Protein AF-A0A920EP27-F1 (afdb_monomer_lite)

Sequence (115 aa):
MRVLLQRVSSAKVYVDGKLKGSCAKGLLIFVCAMKGDDENVVNALTQKISKLRIFESSEGKMDLTLHDIGGEALVISQFTLAADIKKETDLVFQVLQTHKTQTTSMNFSLRTSNE

pLDDT: mean 75.7, std 25.62, range [22.98, 95.88]

Radius of gyration: 16.36 Å; chains: 1; bounding box: 41×39×41 Å

Structure (mmCIF, N/CA/C/O backbone):
data_AF-A0A920EP27-F1
#
_entry.id   AF-A0A920EP27-F1
#
loop_
_atom_site.group_PDB
_atom_site.id
_atom_site.type_symbol
_atom_site.label_atom_id
_atom_site.label_alt_id
_atom_site.label_comp_id
_atom_site.label_asym_id
_atom_site.label_entity_id
_atom_site.label_seq_id
_atom_site.pdbx_PDB_ins_code
_atom_site.Cartn_x
_atom_site.Cartn_y
_atom_site.Cartn_z
_atom_site.occupancy
_atom_site.B_iso_or_equiv
_atom_site.auth_seq_id
_atom_site.auth_comp_id
_atom_site.auth_asym_id
_atom_site.auth_atom_id
_atom_site.pdbx_PDB_model_num
ATOM 1 N N . MET A 1 1 ? -0.574 6.528 13.098 1.00 86.44 1 MET A N 1
ATOM 2 C CA . MET A 1 1 ? -0.975 5.758 11.910 1.00 86.44 1 MET A CA 1
ATOM 3 C C . MET A 1 1 ? -0.027 4.599 11.780 1.00 86.44 1 MET A C 1
ATOM 5 O O . MET A 1 1 ? 1.171 4.780 11.980 1.00 86.44 1 MET A O 1
ATOM 9 N N . ARG A 1 2 ? -0.543 3.412 11.468 1.00 89.62 2 ARG A N 1
ATOM 10 C CA . ARG A 1 2 ? 0.278 2.240 11.148 1.00 89.62 2 ARG A CA 1
ATOM 11 C C . ARG A 1 2 ? 0.067 1.863 9.693 1.00 89.62 2 ARG A C 1
ATOM 13 O O . ARG A 1 2 ? -1.061 1.898 9.204 1.00 89.62 2 ARG A O 1
ATOM 20 N N . VAL A 1 3 ? 1.158 1.509 9.026 1.00 92.06 3 VAL A N 1
ATOM 21 C CA . VAL A 1 3 ? 1.147 1.075 7.631 1.00 92.06 3 VAL A CA 1
ATOM 22 C C . VAL A 1 3 ? 1.994 -0.183 7.506 1.00 92.06 3 VAL A C 1
ATOM 24 O O . VAL A 1 3 ? 3.113 -0.224 8.015 1.00 92.06 3 VAL A O 1
ATOM 27 N N . LEU A 1 4 ? 1.462 -1.194 6.826 1.00 93.69 4 LEU A N 1
ATOM 28 C CA . LEU A 1 4 ? 2.196 -2.381 6.403 1.00 93.69 4 LEU A CA 1
ATOM 29 C C . LEU A 1 4 ? 2.291 -2.365 4.878 1.00 93.69 4 LEU A C 1
ATOM 31 O O . LEU A 1 4 ? 1.275 -2.315 4.187 1.00 93.69 4 LEU A O 1
ATOM 35 N N . LEU A 1 5 ? 3.520 -2.400 4.373 1.00 94.62 5 LEU A N 1
ATOM 36 C CA . LEU A 1 5 ? 3.818 -2.406 2.946 1.00 94.62 5 LEU A CA 1
ATOM 37 C C . LEU A 1 5 ? 4.255 -3.803 2.530 1.00 94.62 5 LEU A C 1
ATOM 39 O O . LEU A 1 5 ? 5.134 -4.393 3.157 1.00 94.62 5 LEU A O 1
ATOM 43 N N . GLN A 1 6 ? 3.682 -4.305 1.444 1.00 95.50 6 GLN A N 1
ATOM 44 C CA . GLN A 1 6 ? 4.102 -5.550 0.821 1.00 95.50 6 GLN A CA 1
ATOM 45 C C . GLN A 1 6 ? 4.404 -5.300 -0.649 1.00 95.50 6 GLN A C 1
ATOM 47 O O . GLN A 1 6 ? 3.559 -4.807 -1.395 1.00 95.50 6 GLN A O 1
ATOM 52 N N . ARG A 1 7 ? 5.615 -5.668 -1.072 1.00 95.50 7 ARG A N 1
ATOM 53 C CA . ARG A 1 7 ? 5.960 -5.737 -2.489 1.00 95.50 7 ARG A CA 1
ATOM 54 C C . ARG A 1 7 ? 5.252 -6.936 -3.100 1.00 95.50 7 ARG A C 1
ATOM 56 O O . ARG A 1 7 ? 5.445 -8.057 -2.636 1.00 95.50 7 ARG A O 1
ATOM 63 N N . VAL A 1 8 ? 4.459 -6.700 -4.136 1.00 95.62 8 VAL A N 1
ATOM 64 C CA . VAL A 1 8 ? 3.644 -7.733 -4.778 1.00 95.62 8 VAL A CA 1
ATOM 65 C C . VAL A 1 8 ? 3.891 -7.762 -6.282 1.00 95.62 8 VAL A C 1
ATOM 67 O O . VAL A 1 8 ? 4.142 -6.734 -6.912 1.00 95.62 8 VAL A O 1
ATOM 70 N N . SER A 1 9 ? 3.820 -8.957 -6.868 1.00 95.31 9 SER A N 1
ATOM 71 C CA . SER A 1 9 ? 3.743 -9.125 -8.324 1.00 95.31 9 SER A CA 1
ATOM 72 C C . SER A 1 9 ? 2.343 -8.803 -8.852 1.00 95.31 9 SER A C 1
ATOM 74 O O . SER A 1 9 ? 2.203 -8.343 -9.980 1.00 95.31 9 SER A O 1
ATOM 76 N N . SER A 1 10 ? 1.319 -9.040 -8.031 1.00 95.88 10 SER A N 1
ATOM 77 C CA . SER A 1 10 ? -0.056 -8.581 -8.218 1.00 95.88 10 SER A CA 1
ATOM 78 C C . SER A 1 10 ? -0.839 -8.723 -6.911 1.00 95.88 10 SER A C 1
ATOM 80 O O . SER A 1 10 ? -0.487 -9.548 -6.064 1.00 95.88 10 SER A O 1
ATOM 82 N N . ALA A 1 11 ? -1.918 -7.960 -6.754 1.00 94.12 11 ALA A N 1
ATOM 83 C CA . ALA A 1 11 ? -2.901 -8.159 -5.693 1.00 94.12 11 ALA A CA 1
ATOM 84 C C . ALA A 1 11 ? -4.315 -7.851 -6.194 1.00 94.12 11 ALA A C 1
ATOM 86 O O . ALA A 1 11 ? -4.511 -7.051 -7.108 1.00 94.12 11 ALA A O 1
ATOM 87 N N . LYS A 1 12 ? -5.322 -8.493 -5.596 1.00 94.56 12 LYS A N 1
ATOM 88 C CA . LYS A 1 12 ? -6.742 -8.272 -5.902 1.00 94.56 12 LYS A CA 1
ATOM 89 C C . LYS A 1 12 ? -7.556 -8.335 -4.621 1.00 94.56 12 LYS A C 1
ATOM 91 O O . LYS A 1 12 ? -7.290 -9.174 -3.766 1.00 94.56 12 LYS A O 1
ATOM 96 N N . VAL A 1 13 ? -8.573 -7.488 -4.520 1.00 93.12 13 VAL A N 1
ATOM 97 C CA . VAL A 1 13 ? -9.556 -7.526 -3.439 1.00 93.12 13 VAL A CA 1
ATOM 98 C C . VAL A 1 13 ? -10.941 -7.791 -4.012 1.00 93.12 13 VAL A C 1
ATOM 100 O O . VAL A 1 13 ? -11.395 -7.119 -4.943 1.00 93.12 13 VAL A O 1
ATOM 103 N N . TYR A 1 14 ? -11.613 -8.780 -3.434 1.00 93.19 14 TYR A N 1
ATOM 104 C CA . TYR A 1 14 ? -12.981 -9.144 -3.769 1.00 93.19 14 TYR A CA 1
ATOM 105 C C . TYR A 1 14 ? -13.873 -8.914 -2.553 1.00 93.19 14 TYR A C 1
ATOM 107 O O . TYR A 1 14 ? -13.482 -9.218 -1.429 1.00 93.19 14 TYR A O 1
ATOM 115 N N . VAL A 1 15 ? -15.075 -8.398 -2.789 1.00 90.50 15 VAL A N 1
ATOM 116 C CA . VAL A 1 15 ? -16.138 -8.287 -1.782 1.00 90.50 15 VAL A CA 1
ATOM 117 C C . VAL A 1 15 ? -17.373 -8.943 -2.375 1.00 90.50 15 VAL A C 1
ATOM 119 O O . VAL A 1 15 ? -17.774 -8.588 -3.485 1.00 90.50 15 VAL A O 1
ATOM 122 N N . ASP A 1 16 ? -17.922 -9.935 -1.676 1.00 93.81 16 ASP A N 1
ATOM 123 C CA . ASP A 1 16 ? -19.051 -10.753 -2.141 1.00 93.81 16 ASP A CA 1
ATOM 124 C C . ASP A 1 16 ? -18.822 -11.332 -3.549 1.00 93.81 16 ASP A C 1
ATOM 126 O O . ASP A 1 16 ? -19.670 -11.254 -4.437 1.00 93.81 16 ASP A O 1
ATOM 130 N N . GLY A 1 17 ? -17.604 -11.834 -3.791 1.00 92.19 17 GLY A N 1
ATOM 131 C CA . GLY A 1 17 ? -17.186 -12.397 -5.080 1.00 92.19 17 GLY A CA 1
ATOM 132 C C . GLY A 1 17 ? -16.953 -11.373 -6.200 1.00 92.19 17 GLY A C 1
ATOM 133 O O . GLY A 1 17 ? -16.539 -11.754 -7.292 1.00 92.19 17 GLY A O 1
ATOM 134 N N . LYS A 1 18 ? -17.165 -10.073 -5.961 1.00 91.88 18 LYS A N 1
ATOM 135 C CA . LYS A 1 18 ? -16.969 -9.010 -6.960 1.00 91.88 18 LYS A CA 1
ATOM 136 C C . LYS A 1 18 ? -15.632 -8.314 -6.765 1.00 91.88 18 LYS A C 1
ATOM 138 O O . LYS A 1 18 ? -15.315 -7.886 -5.656 1.00 91.88 18 LYS A O 1
ATOM 143 N N . LEU A 1 19 ? -14.875 -8.147 -7.849 1.00 90.94 19 LEU A N 1
ATOM 144 C CA . LEU A 1 19 ? -13.619 -7.398 -7.829 1.00 90.94 19 LEU A CA 1
ATOM 145 C C . LEU A 1 19 ? -13.896 -5.936 -7.452 1.00 90.94 19 LEU A C 1
ATOM 147 O O . LEU A 1 19 ? -14.692 -5.262 -8.105 1.00 90.94 19 LEU A O 1
ATOM 151 N N . LYS A 1 20 ? -13.248 -5.455 -6.390 1.00 93.62 20 LYS A N 1
ATOM 152 C CA . LYS A 1 20 ? -13.329 -4.054 -5.942 1.00 93.62 20 LYS A CA 1
ATOM 153 C C . LYS A 1 20 ? -12.084 -3.252 -6.284 1.00 93.62 20 LYS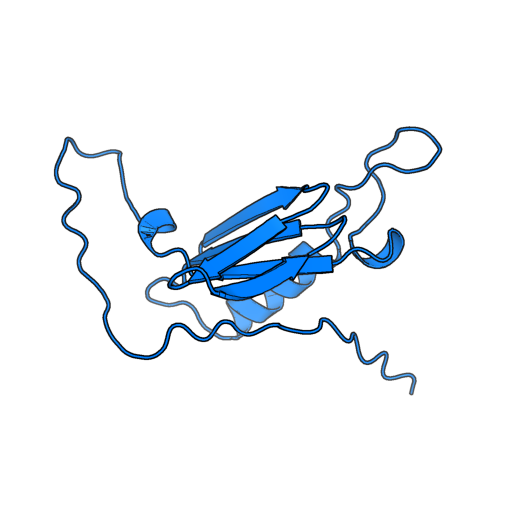 A C 1
ATOM 155 O O . LYS A 1 20 ? -12.175 -2.043 -6.453 1.00 93.62 20 LYS A O 1
ATOM 160 N N . GLY A 1 21 ? -10.946 -3.923 -6.404 1.00 88.44 21 GLY A N 1
ATOM 161 C CA . GLY A 1 21 ? -9.682 -3.298 -6.750 1.00 88.44 21 GLY A CA 1
ATOM 162 C C . GLY A 1 21 ? -8.616 -4.343 -7.027 1.00 88.44 21 GLY A C 1
ATOM 163 O O . GLY A 1 21 ? -8.692 -5.482 -6.559 1.00 88.44 21 GLY A O 1
ATOM 164 N N . SER A 1 22 ? -7.620 -3.946 -7.798 1.00 90.94 22 SER A N 1
ATOM 165 C CA . SER A 1 22 ? -6.455 -4.759 -8.106 1.00 90.94 22 SER A CA 1
ATOM 166 C C . SER A 1 22 ? -5.256 -3.863 -8.338 1.00 90.94 22 SER A C 1
ATOM 168 O O . SER A 1 22 ? -5.431 -2.725 -8.762 1.00 90.94 22 SER A O 1
ATOM 170 N N . CYS A 1 23 ? -4.066 -4.399 -8.105 1.00 90.50 23 CYS A N 1
ATOM 171 C CA . CYS A 1 23 ? -2.835 -3.835 -8.628 1.00 90.50 23 CYS A CA 1
ATOM 172 C C . CYS A 1 23 ? -2.036 -4.916 -9.358 1.00 90.50 23 CYS A C 1
ATOM 174 O O . CYS A 1 23 ? -2.052 -6.095 -8.978 1.00 90.50 23 CYS A O 1
ATOM 176 N N . ALA A 1 24 ? -1.355 -4.509 -10.422 1.00 93.69 24 ALA A N 1
ATOM 177 C CA . ALA A 1 24 ? -0.296 -5.284 -11.051 1.00 93.69 24 ALA A CA 1
ATOM 178 C C . ALA A 1 24 ? 0.982 -5.244 -10.181 1.00 93.69 24 ALA A C 1
ATOM 180 O O . ALA A 1 24 ? 0.914 -5.182 -8.950 1.00 93.69 24 ALA A O 1
ATOM 181 N N . LYS A 1 25 ? 2.167 -5.309 -10.796 1.00 94.38 25 LYS A N 1
ATOM 182 C CA . LYS A 1 25 ? 3.439 -5.218 -10.069 1.00 94.38 25 LYS A CA 1
ATOM 183 C C . LYS A 1 25 ? 3.501 -3.898 -9.295 1.00 94.38 25 LYS A C 1
ATOM 185 O O . LYS A 1 25 ? 3.336 -2.829 -9.878 1.00 94.38 25 LYS A O 1
ATOM 190 N N . GLY A 1 26 ? 3.775 -3.970 -7.997 1.00 94.88 26 GLY A N 1
ATOM 191 C CA . GLY A 1 26 ? 3.858 -2.778 -7.160 1.00 94.88 26 GLY A CA 1
ATOM 192 C C . GLY A 1 26 ? 3.672 -3.074 -5.677 1.00 94.88 26 GLY A C 1
ATOM 193 O O . GLY A 1 26 ? 4.382 -3.923 -5.129 1.00 94.88 26 GLY A O 1
ATOM 194 N N . LEU A 1 27 ? 2.767 -2.348 -5.015 1.00 94.81 27 LEU A N 1
ATOM 195 C CA . LEU A 1 27 ? 2.550 -2.426 -3.568 1.00 94.81 27 LEU A CA 1
ATOM 196 C C . LEU A 1 27 ? 1.120 -2.816 -3.198 1.00 94.81 27 LEU A C 1
ATOM 198 O O . LEU A 1 27 ? 0.148 -2.281 -3.724 1.00 94.81 27 LEU A O 1
ATOM 202 N N . LEU A 1 28 ? 1.009 -3.690 -2.202 1.00 94.81 28 LEU A N 1
ATOM 203 C CA . LEU A 1 28 ? -0.181 -3.829 -1.373 1.00 94.81 28 LEU A CA 1
ATOM 204 C C . LEU A 1 28 ? 0.087 -3.108 -0.049 1.00 94.81 28 LEU A C 1
ATOM 206 O O . LEU A 1 28 ? 1.080 -3.378 0.628 1.00 94.81 28 LEU A O 1
ATOM 210 N N . ILE A 1 29 ? -0.780 -2.162 0.292 1.00 94.00 29 ILE A N 1
ATOM 211 C CA . ILE A 1 29 ? -0.610 -1.257 1.425 1.00 94.00 29 ILE A CA 1
ATOM 212 C C . ILE A 1 29 ? -1.792 -1.442 2.367 1.00 94.00 29 ILE A C 1
ATOM 214 O O . ILE A 1 29 ? -2.920 -1.090 2.029 1.00 94.00 29 ILE A O 1
ATOM 218 N N . PHE A 1 30 ? -1.530 -1.946 3.568 1.00 93.88 30 PHE A N 1
ATOM 219 C CA . PHE A 1 30 ? -2.519 -1.977 4.639 1.00 93.88 30 PHE A CA 1
ATOM 220 C C . PHE A 1 30 ? -2.347 -0.759 5.539 1.00 93.88 30 PHE A C 1
ATOM 222 O O . PHE A 1 30 ? -1.252 -0.526 6.051 1.00 93.88 30 PHE A O 1
ATOM 229 N N . VAL A 1 31 ? -3.417 0.007 5.747 1.00 90.06 31 VAL A N 1
ATOM 230 C CA . VAL A 1 31 ? -3.386 1.251 6.531 1.00 90.06 31 VAL A CA 1
ATOM 231 C C . VAL A 1 31 ? -4.349 1.168 7.703 1.00 90.06 31 VAL A C 1
ATOM 233 O O . VAL A 1 31 ? -5.494 0.750 7.553 1.00 90.06 31 VAL A O 1
ATOM 236 N N . CYS A 1 32 ? -3.899 1.625 8.867 1.00 90.69 32 CYS A N 1
ATOM 237 C CA . CYS A 1 32 ? -4.737 1.823 10.038 1.00 90.69 32 CYS A CA 1
ATOM 238 C C . CYS A 1 32 ? -4.528 3.222 10.607 1.00 90.69 32 CYS A C 1
ATOM 240 O O . CYS A 1 32 ? -3.442 3.549 11.105 1.00 90.69 32 CYS A O 1
ATOM 242 N N . ALA A 1 33 ? -5.588 4.025 10.568 1.00 86.31 33 ALA A N 1
ATOM 243 C CA . ALA A 1 33 ? -5.662 5.254 11.341 1.00 86.31 33 ALA A CA 1
ATOM 244 C C . ALA A 1 33 ? -5.787 4.918 12.836 1.00 86.31 33 ALA A C 1
ATOM 246 O O . ALA A 1 33 ? -6.412 3.929 13.222 1.00 86.31 33 ALA A O 1
ATOM 247 N N . MET A 1 34 ? -5.158 5.726 13.674 1.00 84.75 34 MET A N 1
ATOM 248 C CA . MET A 1 34 ? -5.140 5.625 15.127 1.00 84.75 34 MET A CA 1
ATOM 249 C C . MET A 1 34 ? -5.600 6.950 15.736 1.00 84.75 34 MET A C 1
ATOM 251 O O . MET A 1 34 ? -5.613 7.992 15.080 1.00 84.75 34 MET A O 1
ATOM 255 N N . LYS A 1 35 ? -5.972 6.921 17.020 1.00 82.81 35 LYS A N 1
ATOM 256 C CA . LYS A 1 35 ? -6.351 8.134 17.750 1.00 82.81 35 LYS A CA 1
ATOM 257 C C . LYS A 1 35 ? -5.196 9.143 17.727 1.00 82.81 35 LYS A C 1
ATOM 259 O O . LYS A 1 35 ? -4.095 8.812 18.156 1.00 82.81 35 LYS A O 1
ATOM 264 N N . GLY A 1 36 ? -5.482 10.361 17.270 1.00 83.00 36 GLY A N 1
ATOM 265 C CA . GLY A 1 36 ? -4.503 11.446 17.169 1.00 83.00 36 GLY A CA 1
ATOM 266 C C . GLY A 1 36 ? -3.796 11.552 15.816 1.00 83.00 36 GLY A C 1
ATOM 267 O O . GLY A 1 36 ? -2.948 12.424 15.670 1.00 83.00 36 GLY A O 1
ATOM 268 N N . ASP A 1 37 ? -4.136 10.709 14.837 1.00 83.94 37 ASP A N 1
ATOM 269 C CA . ASP A 1 37 ? -3.662 10.900 13.466 1.00 83.94 37 ASP A CA 1
ATOM 270 C C . ASP A 1 37 ? -4.375 12.067 12.787 1.00 83.94 37 ASP A C 1
ATOM 272 O O . ASP A 1 37 ? -5.599 12.184 12.857 1.00 83.94 37 ASP A O 1
ATOM 276 N N . ASP A 1 38 ? -3.596 12.891 12.095 1.00 88.00 38 ASP A N 1
ATOM 277 C CA . ASP A 1 38 ? -4.057 14.032 11.316 1.00 88.00 38 ASP A CA 1
ATOM 278 C C . ASP A 1 38 ? -3.584 13.938 9.853 1.00 88.00 38 ASP A C 1
ATOM 280 O O . ASP A 1 38 ? -2.887 13.003 9.438 1.00 88.00 38 ASP A O 1
ATOM 284 N N . GLU A 1 39 ? -3.964 14.928 9.047 1.00 87.06 39 GLU A N 1
ATOM 285 C CA . GLU A 1 39 ? -3.561 15.007 7.641 1.00 87.06 39 GLU A CA 1
ATOM 286 C C . GLU A 1 39 ? -2.041 15.156 7.467 1.00 87.06 39 GLU A C 1
ATOM 288 O O . GLU A 1 39 ? -1.480 14.666 6.485 1.00 87.06 39 GLU A O 1
ATOM 293 N N . ASN A 1 40 ? -1.340 15.762 8.432 1.00 90.06 40 ASN A N 1
ATOM 294 C CA . ASN A 1 40 ? 0.115 15.905 8.377 1.00 90.06 40 ASN A CA 1
ATOM 295 C C . ASN A 1 40 ? 0.807 14.541 8.440 1.00 90.06 40 ASN A C 1
ATOM 297 O O . ASN A 1 40 ? 1.737 14.280 7.671 1.00 90.06 40 ASN A O 1
ATOM 301 N N . VAL A 1 41 ? 0.329 13.643 9.308 1.00 87.81 41 VAL A N 1
ATOM 302 C CA . VAL A 1 41 ? 0.822 12.261 9.400 1.00 87.81 41 VAL A CA 1
ATOM 303 C C . VAL A 1 41 ? 0.595 11.514 8.083 1.00 87.81 41 VAL A C 1
ATOM 305 O O . VAL A 1 41 ? 1.508 10.837 7.601 1.00 87.81 41 VAL A O 1
ATOM 308 N N . VAL A 1 42 ? -0.583 11.668 7.468 1.00 86.81 42 VAL A N 1
ATOM 309 C CA . VAL A 1 42 ? -0.909 11.059 6.164 1.00 86.81 42 VAL A CA 1
ATOM 310 C C . VAL A 1 42 ? 0.035 11.562 5.072 1.00 86.81 42 VAL A C 1
ATOM 312 O O . VAL A 1 42 ? 0.617 10.758 4.339 1.00 86.81 42 VAL A O 1
ATOM 315 N N . ASN A 1 43 ? 0.231 12.877 4.985 1.00 86.56 43 ASN A N 1
ATOM 316 C CA . ASN A 1 43 ? 1.088 13.504 3.982 1.00 86.56 43 ASN A CA 1
ATOM 317 C C . ASN A 1 43 ? 2.547 13.063 4.138 1.00 86.56 43 ASN A C 1
ATOM 319 O O . ASN A 1 43 ? 3.184 12.651 3.165 1.00 86.56 43 ASN A O 1
ATOM 323 N N . ALA A 1 44 ? 3.063 13.061 5.369 1.00 89.31 44 ALA A N 1
ATOM 324 C CA . ALA A 1 44 ? 4.422 12.622 5.658 1.00 89.31 44 ALA A CA 1
ATOM 325 C C . ALA A 1 44 ? 4.641 11.140 5.307 1.00 89.31 44 ALA A C 1
ATOM 327 O O . ALA A 1 44 ? 5.671 10.785 4.732 1.00 89.31 44 ALA A O 1
ATOM 328 N N . LEU A 1 45 ? 3.682 10.263 5.623 1.00 89.94 45 LEU A N 1
ATOM 329 C CA . LEU A 1 45 ? 3.763 8.841 5.275 1.00 89.94 45 LEU A CA 1
ATOM 330 C C . LEU A 1 45 ? 3.674 8.618 3.768 1.00 89.94 45 LEU A C 1
ATOM 332 O O . LEU A 1 45 ? 4.470 7.858 3.223 1.00 89.94 45 LEU A O 1
ATOM 336 N N . THR A 1 46 ? 2.774 9.321 3.085 1.00 87.50 46 THR A N 1
ATOM 337 C CA . THR A 1 46 ? 2.629 9.231 1.627 1.00 87.50 46 THR A CA 1
ATOM 338 C C . THR A 1 46 ? 3.920 9.649 0.921 1.00 87.50 46 THR A C 1
ATOM 340 O O . THR A 1 46 ? 4.392 8.938 0.036 1.00 87.50 46 THR A O 1
ATOM 343 N N . GLN A 1 47 ? 4.558 10.737 1.367 1.00 90.38 47 GLN A N 1
ATOM 344 C CA . GLN A 1 47 ? 5.860 11.166 0.843 1.00 90.38 47 GLN A CA 1
ATOM 345 C C . GLN A 1 47 ? 6.990 10.169 1.131 1.00 90.38 47 GLN A C 1
ATOM 347 O O . GLN A 1 47 ? 7.893 10.008 0.312 1.00 90.38 47 GLN A O 1
ATOM 352 N N . LYS A 1 48 ? 6.972 9.504 2.293 1.00 92.25 48 LYS A N 1
ATOM 353 C CA . LYS A 1 48 ? 7.953 8.457 2.615 1.00 92.25 48 LYS A CA 1
ATOM 354 C C . LYS A 1 48 ? 7.772 7.231 1.725 1.00 92.25 48 LYS A C 1
ATOM 356 O O . LYS A 1 48 ? 8.758 6.712 1.216 1.00 92.25 48 LYS A O 1
ATOM 361 N N . ILE A 1 49 ? 6.530 6.791 1.520 1.00 91.44 49 ILE A N 1
ATOM 362 C CA . ILE A 1 49 ? 6.203 5.617 0.700 1.00 91.44 49 ILE A CA 1
ATOM 363 C C . ILE A 1 49 ? 6.547 5.872 -0.770 1.00 91.44 49 ILE A C 1
ATOM 365 O O . ILE A 1 49 ? 7.148 5.009 -1.404 1.00 91.44 49 ILE A O 1
ATOM 369 N N . SER A 1 50 ? 6.237 7.058 -1.305 1.00 89.31 50 SER A N 1
ATOM 370 C CA . SER A 1 50 ? 6.527 7.382 -2.709 1.00 89.31 50 SER A CA 1
ATOM 371 C C . SER A 1 50 ? 8.024 7.410 -3.029 1.00 89.31 50 SER A C 1
ATOM 373 O O . SER A 1 50 ? 8.418 7.099 -4.149 1.00 89.31 50 SER A O 1
ATOM 375 N N . LYS A 1 51 ? 8.866 7.730 -2.039 1.00 92.38 51 LYS A N 1
ATOM 376 C CA . LYS A 1 51 ? 10.332 7.769 -2.161 1.00 92.38 51 LYS A CA 1
ATOM 377 C C . LYS A 1 51 ? 11.016 6.459 -1.758 1.00 92.38 51 LYS A C 1
ATOM 379 O O . LYS A 1 51 ? 12.245 6.383 -1.781 1.00 92.38 51 LYS A O 1
ATOM 384 N N . LEU A 1 52 ? 10.255 5.444 -1.350 1.00 94.00 52 LEU A N 1
ATOM 385 C CA . LEU A 1 52 ? 10.807 4.207 -0.816 1.00 94.00 52 LEU A CA 1
ATOM 386 C C . LEU A 1 52 ? 11.423 3.364 -1.941 1.00 94.00 52 LEU A C 1
ATOM 388 O O . LEU A 1 52 ? 10.728 2.921 -2.854 1.00 94.00 52 LEU A O 1
ATOM 392 N N . ARG A 1 53 ? 12.734 3.129 -1.852 1.00 94.31 53 ARG A N 1
ATOM 393 C CA . ARG A 1 53 ? 13.511 2.351 -2.824 1.00 94.31 53 ARG A CA 1
ATOM 394 C C . ARG A 1 53 ? 13.523 0.872 -2.443 1.00 94.31 53 ARG A C 1
ATOM 396 O O . ARG A 1 53 ? 14.426 0.406 -1.762 1.00 94.31 53 ARG A O 1
ATOM 403 N N . ILE A 1 54 ? 12.456 0.163 -2.795 1.00 94.25 54 ILE A N 1
ATOM 404 C CA . ILE A 1 54 ? 12.242 -1.254 -2.438 1.00 94.25 54 ILE A CA 1
ATOM 405 C C . ILE A 1 54 ? 11.967 -2.133 -3.660 1.00 94.25 54 ILE A C 1
ATOM 407 O O . ILE A 1 54 ? 11.524 -3.275 -3.525 1.00 94.25 54 ILE A O 1
ATOM 411 N N . PHE A 1 55 ? 12.217 -1.622 -4.861 1.00 94.00 55 PHE A N 1
ATOM 412 C CA . PHE A 1 55 ? 12.146 -2.392 -6.092 1.00 94.00 55 PHE A CA 1
ATOM 413 C C . PHE A 1 55 ? 13.534 -2.627 -6.667 1.00 94.00 55 PHE A C 1
ATOM 415 O O . PHE A 1 55 ? 14.459 -1.848 -6.453 1.00 94.00 55 PHE A O 1
ATOM 422 N N . GLU A 1 56 ? 13.655 -3.748 -7.365 1.00 92.56 56 GLU A N 1
ATOM 423 C CA . GLU A 1 56 ? 14.909 -4.217 -7.932 1.00 92.56 56 GLU A CA 1
ATOM 424 C C . GLU A 1 56 ? 15.152 -3.571 -9.301 1.00 92.56 56 GLU A C 1
ATOM 426 O O . GLU A 1 56 ? 14.244 -3.564 -10.139 1.00 92.56 56 GLU A O 1
ATOM 431 N N . SER A 1 57 ? 16.351 -3.033 -9.521 1.00 90.94 57 SER A N 1
ATOM 432 C CA . SER A 1 57 ? 16.830 -2.556 -10.820 1.00 90.94 57 SER A CA 1
ATOM 433 C C . SER A 1 57 ? 17.350 -3.689 -11.700 1.00 90.94 57 SER A C 1
ATOM 435 O O . SER A 1 57 ? 17.496 -4.833 -11.274 1.00 90.94 57 SER A O 1
ATOM 437 N N . SER A 1 58 ? 17.678 -3.366 -12.952 1.00 87.88 58 SER A N 1
ATOM 438 C CA . SER A 1 58 ? 18.303 -4.297 -13.899 1.00 87.88 58 SER A CA 1
ATOM 439 C C . SER A 1 58 ? 19.648 -4.861 -13.425 1.00 87.88 58 SER A C 1
ATOM 441 O O . SER A 1 58 ? 20.085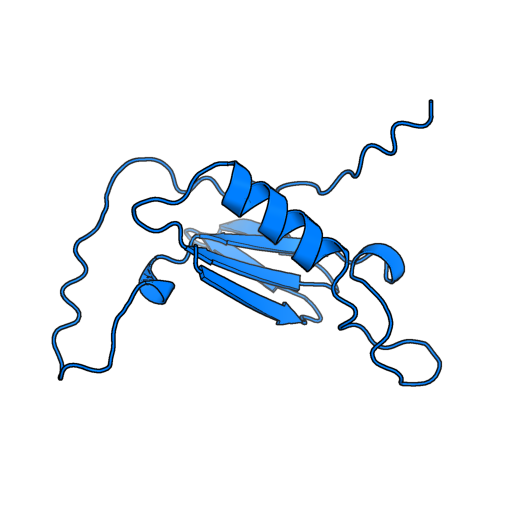 -5.885 -13.934 1.00 87.88 58 SER A O 1
ATOM 443 N N . GLU A 1 59 ? 20.300 -4.212 -12.457 1.00 89.69 59 GLU A N 1
ATOM 444 C CA . GLU A 1 59 ? 21.553 -4.672 -11.843 1.00 89.69 59 GLU A CA 1
ATOM 445 C C . GLU A 1 59 ? 21.336 -5.582 -10.618 1.00 89.69 59 GLU A C 1
ATOM 447 O O . GLU A 1 59 ? 22.302 -5.968 -9.962 1.00 89.69 59 GLU A O 1
ATOM 452 N N . GLY A 1 60 ? 20.084 -5.899 -10.266 1.00 89.31 60 GLY A N 1
ATOM 453 C CA . GLY A 1 60 ? 19.748 -6.707 -9.089 1.00 89.31 60 GLY A CA 1
ATOM 454 C C . GLY A 1 60 ? 19.809 -5.946 -7.758 1.00 89.31 60 GLY A C 1
ATOM 455 O O . GLY A 1 60 ? 19.782 -6.548 -6.683 1.00 89.31 60 GLY A O 1
ATOM 456 N N . LYS A 1 61 ? 19.917 -4.611 -7.797 1.00 91.94 61 LYS A N 1
ATOM 457 C CA . LYS A 1 61 ? 19.971 -3.761 -6.598 1.00 91.94 61 LYS A CA 1
ATOM 458 C C . LYS A 1 61 ? 18.579 -3.274 -6.220 1.00 91.94 61 LYS A C 1
ATOM 460 O O . LYS A 1 61 ? 17.768 -2.965 -7.081 1.00 91.94 61 LYS A O 1
ATOM 465 N N . MET A 1 62 ? 18.305 -3.173 -4.922 1.00 91.44 62 MET A N 1
ATOM 466 C CA . MET A 1 62 ? 17.033 -2.664 -4.394 1.00 91.44 62 MET A CA 1
ATOM 467 C C . MET A 1 62 ? 17.075 -1.140 -4.271 1.00 91.44 62 MET A C 1
ATOM 469 O O . MET A 1 62 ? 17.197 -0.597 -3.176 1.00 91.44 62 MET A O 1
ATOM 473 N N . ASP A 1 63 ? 17.044 -0.450 -5.405 1.00 94.38 63 ASP A N 1
ATOM 474 C CA . ASP A 1 63 ? 17.261 0.994 -5.495 1.00 94.38 63 ASP A CA 1
ATOM 475 C C . ASP A 1 63 ? 16.182 1.744 -6.288 1.00 94.38 63 ASP A C 1
ATOM 477 O O . ASP A 1 63 ? 16.234 2.974 -6.357 1.00 94.38 63 ASP A O 1
ATOM 481 N N . LEU A 1 64 ? 15.168 1.050 -6.809 1.00 94.31 64 LEU A N 1
ATOM 482 C CA . LEU A 1 64 ? 14.055 1.667 -7.529 1.00 94.31 64 LEU A CA 1
ATOM 483 C C . LEU A 1 64 ? 12.862 1.954 -6.615 1.00 94.31 64 LEU A C 1
ATOM 485 O O . LEU A 1 64 ? 12.520 1.172 -5.720 1.00 94.31 64 LEU A O 1
ATOM 489 N N . THR A 1 65 ? 12.206 3.084 -6.861 1.00 94.75 65 THR A N 1
ATOM 490 C CA . THR A 1 65 ? 10.933 3.449 -6.232 1.00 94.75 65 THR A CA 1
ATOM 491 C C . THR A 1 65 ? 9.743 2.820 -6.958 1.00 94.75 65 THR A C 1
ATOM 493 O O . THR A 1 65 ? 9.880 2.262 -8.047 1.00 94.75 65 THR A O 1
ATOM 496 N N . LEU A 1 66 ? 8.546 2.920 -6.365 1.00 92.25 66 LEU A N 1
ATOM 497 C CA . LEU A 1 66 ? 7.308 2.501 -7.034 1.00 92.25 66 LEU A CA 1
ATOM 498 C C . LEU A 1 66 ? 7.098 3.252 -8.358 1.00 92.25 66 LEU A C 1
ATOM 500 O O . LEU A 1 66 ? 6.645 2.660 -9.334 1.00 92.25 66 LEU A O 1
ATOM 504 N N . HIS A 1 67 ? 7.445 4.541 -8.386 1.00 91.88 67 HIS A N 1
ATOM 505 C CA . HIS A 1 67 ? 7.317 5.370 -9.579 1.00 91.88 67 HIS A CA 1
ATOM 506 C C . HIS A 1 67 ? 8.286 4.929 -10.682 1.00 91.88 67 HIS A C 1
ATOM 508 O O . HIS A 1 67 ? 7.880 4.813 -11.834 1.00 91.88 67 HIS A O 1
ATOM 514 N N . ASP A 1 68 ? 9.539 4.622 -10.332 1.00 92.88 68 ASP A N 1
ATOM 515 C CA . ASP A 1 68 ? 10.570 4.237 -11.310 1.00 92.88 68 ASP A CA 1
ATOM 516 C C . ASP A 1 68 ? 10.212 2.955 -12.070 1.00 92.88 68 ASP A C 1
ATOM 518 O O . ASP A 1 68 ? 10.546 2.812 -13.243 1.00 92.88 68 ASP A O 1
ATOM 522 N N . ILE A 1 69 ? 9.504 2.025 -11.420 1.00 92.38 69 ILE A N 1
ATOM 523 C CA . ILE A 1 69 ? 9.039 0.791 -12.064 1.00 92.38 69 ILE A CA 1
ATOM 524 C C . ILE A 1 69 ? 7.676 0.931 -12.758 1.00 92.38 69 ILE A C 1
ATOM 526 O O . ILE A 1 69 ? 7.158 -0.073 -13.248 1.00 92.38 69 ILE A O 1
ATOM 530 N N . GLY A 1 70 ? 7.065 2.123 -12.749 1.00 92.25 70 GLY A N 1
ATOM 531 C CA . GLY A 1 70 ? 5.696 2.338 -13.231 1.00 92.25 70 GLY A CA 1
ATOM 532 C C . GLY A 1 70 ? 4.666 1.463 -12.509 1.00 92.25 70 GLY A C 1
ATOM 533 O O . GLY A 1 70 ? 3.707 1.000 -13.121 1.00 92.25 70 GLY A O 1
ATOM 534 N N . GLY A 1 71 ? 4.916 1.153 -11.234 1.00 90.44 71 GLY A N 1
ATOM 535 C CA . GLY A 1 71 ? 4.142 0.180 -10.478 1.00 90.44 71 GLY A CA 1
ATOM 536 C C . GLY A 1 71 ? 2.864 0.760 -9.882 1.00 90.44 71 GLY A C 1
ATOM 537 O O . GLY A 1 71 ? 2.717 1.967 -9.695 1.00 90.44 71 GLY A O 1
ATOM 538 N N . GLU A 1 72 ? 1.947 -0.130 -9.523 1.00 92.75 72 GLU A N 1
ATOM 539 C CA . GLU A 1 72 ? 0.637 0.229 -8.976 1.00 92.75 72 GLU A CA 1
ATOM 540 C C . GLU A 1 72 ? 0.570 0.000 -7.460 1.00 92.75 72 GLU A C 1
ATOM 542 O O . GLU A 1 72 ? 1.244 -0.873 -6.913 1.00 92.75 72 GLU A O 1
ATOM 547 N N . ALA A 1 73 ? -0.279 0.750 -6.759 1.00 92.75 73 ALA A N 1
ATOM 548 C CA . ALA A 1 73 ? -0.532 0.541 -5.336 1.00 92.75 73 ALA A CA 1
ATOM 549 C C . ALA A 1 73 ? -2.004 0.200 -5.083 1.00 92.75 73 ALA A C 1
ATOM 551 O O . ALA A 1 73 ? -2.898 0.935 -5.496 1.00 92.75 73 ALA A O 1
ATOM 552 N N . LEU A 1 74 ? -2.252 -0.885 -4.350 1.00 92.88 74 LEU A N 1
ATOM 553 C CA . LEU A 1 74 ? -3.565 -1.215 -3.802 1.00 92.88 74 LEU A CA 1
ATOM 554 C C . LEU A 1 74 ? -3.571 -0.897 -2.307 1.00 92.88 74 LEU A C 1
ATOM 556 O O . LEU A 1 74 ? -2.818 -1.496 -1.543 1.00 92.88 74 LEU A O 1
ATOM 560 N N . VAL A 1 75 ? -4.426 0.037 -1.889 1.00 92.00 75 VAL A N 1
ATOM 561 C CA . VAL A 1 75 ? -4.530 0.478 -0.491 1.00 92.00 75 VAL A CA 1
ATOM 562 C C . VAL A 1 75 ? -5.786 -0.104 0.148 1.00 92.00 75 VAL A C 1
ATOM 564 O O . VAL A 1 75 ? -6.891 0.082 -0.360 1.00 92.00 75 VAL A O 1
ATOM 567 N N . ILE A 1 76 ? -5.619 -0.796 1.273 1.00 90.56 76 ILE A N 1
ATOM 568 C CA . ILE A 1 76 ? -6.690 -1.462 2.013 1.00 90.56 76 ILE A CA 1
ATOM 569 C C . ILE A 1 76 ? -6.676 -0.977 3.464 1.00 90.56 76 ILE A C 1
ATOM 571 O O . ILE A 1 76 ? -5.645 -0.992 4.137 1.00 90.56 76 ILE A O 1
ATOM 575 N N . SER A 1 77 ? -7.836 -0.555 3.965 1.00 89.62 77 SER A N 1
ATOM 576 C CA . SER A 1 77 ? -7.994 -0.236 5.386 1.00 89.62 77 SER A CA 1
ATOM 577 C C . SER A 1 77 ? -7.949 -1.521 6.219 1.00 89.62 77 SER A C 1
ATOM 579 O O . SER A 1 77 ? -8.696 -2.456 5.936 1.00 89.62 77 SER A O 1
ATOM 581 N N . GLN A 1 78 ? -7.080 -1.574 7.233 1.00 89.62 78 GLN A N 1
ATOM 582 C CA . GLN A 1 78 ? -6.841 -2.757 8.064 1.00 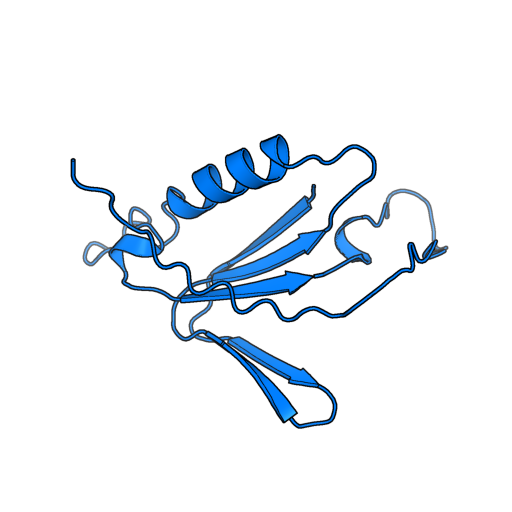89.62 78 GLN A CA 1
ATOM 583 C C . GLN A 1 78 ? -6.743 -2.392 9.548 1.00 89.62 78 GLN A C 1
ATOM 585 O O . GLN A 1 78 ? -5.657 -2.176 10.088 1.00 89.62 78 GLN A O 1
ATOM 590 N N . PHE A 1 79 ? -7.884 -2.382 10.239 1.00 85.81 79 PHE A N 1
ATOM 591 C CA . PHE A 1 79 ? -7.968 -2.006 11.658 1.00 85.81 79 PHE A CA 1
ATOM 592 C C . PHE A 1 79 ? -7.150 -2.913 12.593 1.00 85.81 79 PHE A C 1
ATOM 594 O O . PHE A 1 79 ? -6.712 -2.476 13.655 1.00 85.81 79 PHE A O 1
ATOM 601 N N . THR A 1 80 ? -6.897 -4.168 12.208 1.00 85.88 80 THR A N 1
ATOM 602 C CA . THR A 1 80 ? -6.149 -5.117 13.051 1.00 85.88 80 THR A CA 1
ATOM 603 C C . THR A 1 80 ? -4.694 -4.709 13.265 1.00 85.88 80 THR A C 1
ATOM 605 O O . THR A 1 80 ? -4.072 -5.182 14.211 1.00 85.88 80 THR A O 1
ATOM 608 N N . LEU A 1 81 ? -4.145 -3.799 12.451 1.00 83.94 81 LEU A N 1
ATOM 609 C CA . LEU A 1 81 ? -2.811 -3.245 12.692 1.00 83.94 81 LEU A CA 1
ATOM 610 C C . LEU A 1 81 ? -2.734 -2.453 14.004 1.00 83.94 81 LEU A C 1
ATOM 612 O O . LEU A 1 81 ? -1.634 -2.263 14.518 1.00 83.94 81 LEU A O 1
ATOM 616 N N . ALA A 1 82 ? -3.859 -1.990 14.558 1.00 82.88 82 ALA A N 1
ATOM 617 C CA . ALA A 1 82 ? -3.903 -1.326 15.860 1.00 82.88 82 ALA A CA 1
ATOM 618 C C . ALA A 1 82 ? -3.871 -2.297 17.053 1.00 82.88 82 ALA A C 1
ATOM 620 O O . ALA A 1 82 ? -3.738 -1.831 18.183 1.00 82.88 82 ALA A O 1
ATOM 621 N N . ALA A 1 83 ? -3.970 -3.613 16.832 1.00 79.00 83 ALA A N 1
ATOM 622 C CA . ALA A 1 83 ? -3.968 -4.588 17.917 1.00 79.00 83 ALA A CA 1
ATOM 623 C C . ALA A 1 83 ? -2.650 -4.544 18.715 1.00 79.00 83 ALA A C 1
ATOM 625 O O . ALA A 1 83 ? -1.559 -4.422 18.145 1.00 79.00 83 ALA A O 1
ATOM 626 N N . ASP A 1 84 ? -2.764 -4.646 20.040 1.00 74.06 84 ASP A N 1
ATOM 627 C CA . ASP A 1 84 ? -1.640 -4.862 20.948 1.00 74.06 84 ASP A CA 1
ATOM 628 C C . ASP A 1 84 ? -1.701 -6.302 21.457 1.00 74.06 84 ASP A C 1
ATOM 630 O O . ASP A 1 84 ? -2.595 -6.672 22.212 1.00 74.06 84 ASP A O 1
ATOM 634 N N . ILE A 1 85 ? -0.763 -7.121 20.990 1.00 69.50 85 ILE A N 1
ATOM 635 C CA . ILE A 1 85 ? -0.703 -8.561 21.271 1.00 69.50 85 ILE A CA 1
ATOM 636 C C . ILE A 1 85 ? 0.237 -8.897 22.439 1.00 69.50 85 ILE A C 1
ATOM 638 O O . ILE A 1 85 ? 0.545 -10.063 22.660 1.00 69.50 85 ILE A O 1
ATOM 642 N N . LYS A 1 86 ? 0.738 -7.893 23.178 1.00 66.19 86 LYS A N 1
ATOM 643 C CA . LYS A 1 86 ? 1.635 -8.112 24.329 1.00 66.19 86 LYS A CA 1
ATOM 644 C C . LYS A 1 86 ? 0.908 -8.523 25.615 1.00 66.19 86 LYS A C 1
ATOM 646 O O . LYS A 1 86 ? 1.566 -8.957 26.555 1.00 66.19 86 LYS A O 1
ATOM 651 N N . LYS A 1 87 ? -0.418 -8.379 25.677 1.00 52.38 87 LYS A N 1
ATOM 652 C CA . LYS A 1 87 ? -1.264 -8.900 26.760 1.00 52.38 87 LYS A CA 1
ATOM 653 C C . LYS A 1 87 ? -2.010 -10.131 26.257 1.00 52.38 87 LYS A C 1
ATOM 655 O O . LYS A 1 87 ? -2.523 -10.112 25.143 1.00 52.38 87 LYS A O 1
ATOM 660 N N . GLU A 1 88 ? -2.021 -11.186 27.068 1.00 51.19 88 GLU A N 1
ATOM 661 C CA . GLU A 1 88 ? -2.673 -12.457 26.753 1.00 51.19 88 GLU A CA 1
ATOM 662 C C . GLU A 1 88 ? -4.124 -12.278 26.280 1.00 51.19 88 GLU A C 1
ATOM 664 O O . GLU A 1 88 ? -4.883 -11.486 26.831 1.00 51.19 88 GLU A O 1
ATOM 669 N N . THR A 1 89 ? -4.433 -13.036 25.227 1.00 46.50 89 THR A N 1
ATOM 670 C CA . THR A 1 89 ? -5.726 -13.502 24.712 1.00 46.50 89 THR A CA 1
ATOM 671 C C . THR A 1 89 ? -6.977 -12.789 25.215 1.00 46.50 89 THR A C 1
ATOM 673 O O . THR A 1 89 ? -7.759 -13.365 25.952 1.00 46.50 89 THR A O 1
ATOM 676 N N . ASP A 1 90 ? -7.210 -11.577 24.726 1.00 43.56 90 ASP A N 1
ATOM 677 C CA . ASP A 1 90 ? -8.558 -11.065 24.491 1.00 43.56 90 ASP A CA 1
ATOM 678 C C . ASP A 1 90 ? -8.460 -9.951 23.447 1.00 43.56 90 ASP A C 1
ATOM 680 O O . ASP A 1 90 ? -8.221 -8.778 23.744 1.00 43.56 90 ASP A O 1
ATOM 684 N N . LEU A 1 91 ? -8.609 -10.328 22.173 1.00 38.84 91 LEU A N 1
ATOM 685 C CA . LEU A 1 91 ? -8.823 -9.385 21.075 1.00 38.84 91 LEU A CA 1
ATOM 686 C C . LEU A 1 91 ? -10.224 -8.775 21.229 1.00 38.84 91 LEU A C 1
ATOM 688 O O . LEU A 1 91 ? -11.129 -9.043 20.441 1.00 38.84 91 LEU A O 1
ATOM 692 N N . VAL A 1 92 ? -10.419 -7.943 22.255 1.00 35.53 92 VAL A N 1
ATOM 693 C CA . VAL A 1 92 ? -11.577 -7.056 22.331 1.00 35.53 92 VAL A CA 1
ATOM 694 C C . VAL A 1 92 ? -11.327 -5.969 21.303 1.00 35.53 92 VAL A C 1
ATOM 696 O O . VAL A 1 92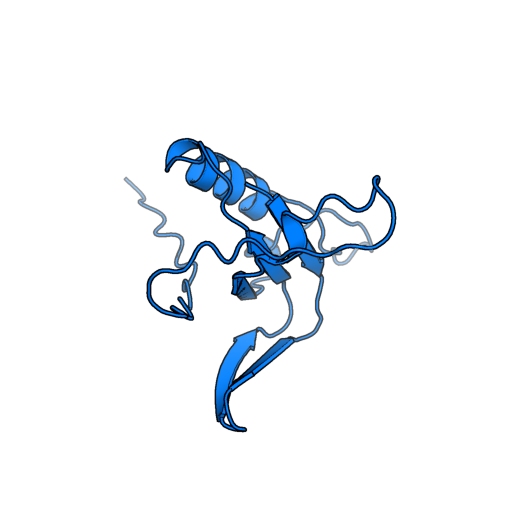 ? -10.718 -4.932 21.569 1.00 35.53 92 VAL A O 1
ATOM 699 N N . PHE A 1 93 ? -11.762 -6.238 20.077 1.00 40.19 93 PHE A N 1
ATOM 700 C CA . PHE A 1 93 ? -11.867 -5.215 19.059 1.00 40.19 93 PHE A CA 1
ATOM 701 C C . PHE A 1 93 ? -12.890 -4.201 19.553 1.00 40.19 93 PHE A C 1
ATOM 703 O O . PHE A 1 93 ? -14.096 -4.376 19.386 1.00 40.19 93 PHE A O 1
ATOM 710 N N . GLN A 1 94 ? -12.409 -3.123 20.172 1.00 31.97 94 GLN A N 1
ATOM 711 C CA . GLN A 1 94 ? -13.189 -1.907 20.284 1.00 31.97 94 GLN A CA 1
ATOM 712 C C . GLN A 1 94 ? -13.329 -1.391 18.859 1.00 31.97 94 GLN A C 1
ATOM 714 O O . GLN A 1 94 ? -12.461 -0.698 18.329 1.00 31.97 94 GLN A O 1
ATOM 719 N N . VAL A 1 95 ? -14.383 -1.871 18.198 1.00 30.80 95 VAL A N 1
ATOM 720 C CA . VAL A 1 95 ? -14.741 -1.471 16.853 1.00 30.80 95 VAL A CA 1
ATOM 721 C C . VAL A 1 95 ? -14.984 0.027 16.930 1.00 30.80 95 VAL A C 1
ATOM 723 O O . VAL A 1 95 ? -16.041 0.482 17.361 1.00 30.80 95 VAL A O 1
ATOM 726 N N . LEU A 1 96 ? -13.987 0.803 16.518 1.00 28.39 96 LEU A N 1
ATOM 727 C CA . LEU A 1 96 ? -14.192 2.168 16.076 1.00 28.39 96 LEU A CA 1
ATOM 728 C C . LEU A 1 96 ? -15.003 2.071 14.773 1.00 28.39 96 LEU A C 1
ATOM 730 O O . LEU A 1 96 ? -14.470 2.225 13.680 1.00 28.39 96 LEU A O 1
ATOM 734 N N . GLN A 1 97 ? -16.297 1.739 14.880 1.00 31.02 97 GLN A N 1
ATOM 735 C CA . GLN A 1 97 ? -17.280 2.117 13.867 1.00 31.02 97 GLN A CA 1
ATOM 736 C C . GLN A 1 97 ? -17.175 3.653 13.819 1.00 31.02 97 GLN A C 1
ATOM 738 O O . GLN A 1 97 ? -17.139 4.308 14.858 1.00 31.02 97 GLN A O 1
ATOM 743 N N . THR A 1 98 ? -17.089 4.312 12.669 1.00 27.47 98 THR A N 1
ATOM 744 C CA . THR A 1 98 ? -18.268 4.502 11.831 1.00 27.47 98 THR A CA 1
ATOM 745 C C . THR A 1 98 ? -17.859 4.984 10.427 1.00 27.47 98 THR A C 1
ATOM 747 O O . THR A 1 98 ? -17.038 5.884 10.287 1.00 27.47 98 THR A O 1
ATOM 750 N N . HIS A 1 99 ? -18.538 4.422 9.420 1.00 30.09 99 HIS A N 1
ATOM 751 C CA . HIS A 1 99 ? -18.730 4.881 8.034 1.00 30.09 99 HIS A CA 1
ATOM 752 C C . HIS A 1 99 ? -17.714 4.513 6.934 1.00 30.09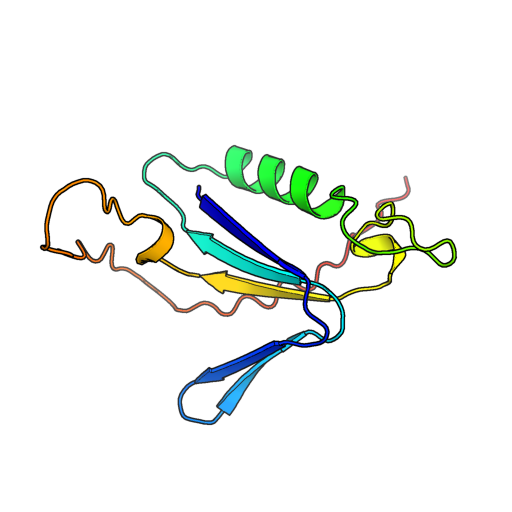 99 HIS A C 1
ATOM 754 O O . HIS A 1 99 ? -16.625 5.056 6.820 1.00 30.09 99 HIS A O 1
ATOM 760 N N . LYS A 1 100 ? -18.242 3.685 6.013 1.00 27.81 100 LYS A N 1
ATOM 761 C CA . LYS A 1 100 ? -17.801 3.371 4.646 1.00 27.81 100 LYS A CA 1
ATOM 762 C C . LYS A 1 100 ? -16.436 2.694 4.544 1.00 27.81 100 LYS A C 1
ATOM 764 O O . LYS A 1 100 ? -15.390 3.323 4.613 1.00 27.81 100 LYS A O 1
ATOM 769 N N . THR A 1 101 ? -16.475 1.412 4.186 1.00 30.27 101 THR A N 1
ATOM 770 C CA . THR A 1 101 ? -15.437 0.756 3.384 1.00 30.27 101 THR A CA 1
ATOM 771 C C . THR A 1 101 ? -15.301 1.528 2.068 1.00 30.27 101 THR A C 1
ATOM 773 O O . THR A 1 101 ? -15.873 1.168 1.043 1.00 30.27 101 THR A O 1
ATOM 776 N N . GLN A 1 102 ? -14.626 2.672 2.105 1.00 32.09 102 GLN A N 1
ATOM 777 C CA . GLN A 1 102 ? -14.237 3.397 0.915 1.00 32.09 102 GLN A CA 1
ATOM 778 C C . GLN A 1 102 ? -12.996 2.672 0.411 1.00 32.09 102 GLN A C 1
ATOM 780 O O . GLN A 1 102 ? -11.883 2.878 0.888 1.00 32.09 102 GLN A O 1
ATOM 785 N N . THR A 1 103 ? -13.206 1.743 -0.522 1.00 32.25 103 THR A N 1
ATOM 786 C CA . THR A 1 103 ? -12.154 1.349 -1.455 1.00 32.25 103 THR A CA 1
ATOM 787 C C . THR A 1 103 ? -11.842 2.592 -2.275 1.00 32.25 103 THR A C 1
ATOM 789 O O . THR A 1 103 ? -12.404 2.810 -3.345 1.00 32.25 103 THR A O 1
ATOM 792 N N . THR A 1 104 ? -11.021 3.476 -1.720 1.00 31.48 104 THR A N 1
ATOM 793 C CA . THR A 1 104 ? -10.443 4.564 -2.485 1.00 31.48 104 THR A CA 1
ATOM 794 C C . THR A 1 104 ? -9.335 3.929 -3.297 1.00 31.48 104 THR A C 1
ATOM 796 O O . THR A 1 104 ? -8.224 3.724 -2.811 1.00 31.48 104 THR A O 1
ATOM 799 N N . SER A 1 105 ? -9.652 3.593 -4.543 1.00 29.97 105 SER A N 1
ATOM 800 C CA . SER A 1 105 ? -8.653 3.523 -5.600 1.00 29.97 105 SER A CA 1
ATOM 801 C C . SER A 1 105 ? -8.051 4.923 -5.704 1.00 29.97 105 SER A C 1
ATOM 803 O O . SER A 1 105 ? -8.526 5.761 -6.468 1.00 29.97 105 SER A O 1
ATOM 805 N N . MET A 1 106 ? -7.072 5.240 -4.852 1.00 29.86 106 MET A N 1
ATOM 806 C CA . MET A 1 106 ? -6.235 6.406 -5.076 1.00 29.86 106 MET A CA 1
ATOM 807 C C . MET A 1 106 ? -5.409 6.067 -6.307 1.00 29.86 106 MET A C 1
ATOM 809 O O . MET A 1 106 ? -4.358 5.439 -6.210 1.00 29.86 106 MET A O 1
ATOM 813 N N . ASN A 1 107 ? -5.917 6.456 -7.477 1.00 25.95 107 ASN A N 1
ATOM 814 C CA . ASN A 1 107 ? -5.073 6.646 -8.640 1.00 25.95 107 ASN A CA 1
ATOM 815 C C . ASN A 1 107 ? -4.006 7.640 -8.196 1.00 25.95 107 ASN A C 1
ATOM 817 O O . ASN A 1 107 ? -4.295 8.823 -8.008 1.00 25.95 107 ASN A O 1
ATOM 821 N N . PHE A 1 108 ? -2.793 7.146 -7.966 1.00 31.33 108 PHE A N 1
ATOM 822 C CA . PHE A 1 108 ? -1.634 7.971 -7.678 1.00 31.33 108 PHE A CA 1
ATOM 823 C C . PHE A 1 108 ? -1.231 8.675 -8.980 1.00 31.33 108 PHE A C 1
ATOM 825 O O . PHE A 1 108 ? -0.213 8.380 -9.590 1.00 31.33 108 PHE A O 1
ATOM 832 N N . SER A 1 109 ? -2.084 9.583 -9.455 1.00 25.62 109 SER A N 1
ATOM 833 C CA . SER A 1 109 ? -1.715 10.565 -10.457 1.00 25.62 109 SER A CA 1
ATOM 834 C C . SER A 1 109 ? -0.931 11.626 -9.707 1.00 25.62 109 SER A C 1
ATOM 836 O O . SER A 1 109 ? -1.511 12.583 -9.191 1.00 25.62 109 SER A O 1
ATOM 838 N N . LEU A 1 110 ? 0.388 11.450 -9.615 1.00 27.91 110 LEU A N 1
ATOM 839 C CA . LEU A 1 110 ? 1.274 12.572 -9.342 1.00 27.91 110 LEU A CA 1
ATOM 840 C C . LEU A 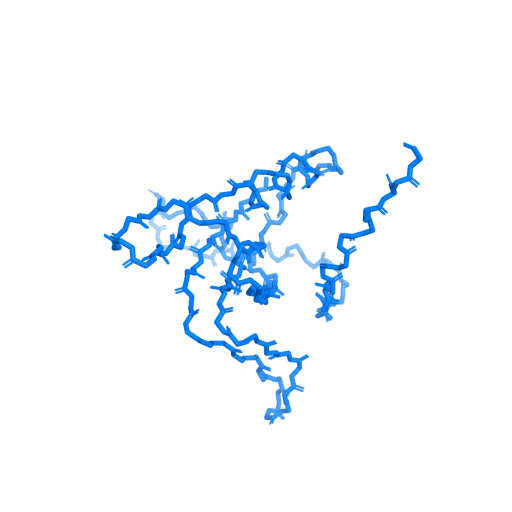1 110 ? 1.002 13.610 -10.434 1.00 27.91 110 LEU A C 1
ATOM 842 O O . LEU A 1 110 ? 1.486 13.490 -11.555 1.00 27.91 110 LEU A O 1
ATOM 846 N N . ARG A 1 111 ? 0.179 14.619 -10.131 1.00 22.98 111 ARG A N 1
ATOM 847 C CA . ARG A 1 111 ? 0.215 15.872 -10.877 1.00 22.98 111 ARG A CA 1
ATOM 848 C C . ARG A 1 111 ? 1.598 16.446 -10.614 1.00 22.98 111 ARG A C 1
ATOM 850 O O . ARG A 1 111 ? 1.836 17.044 -9.571 1.00 22.98 111 ARG A O 1
ATOM 857 N N . THR A 1 112 ? 2.515 16.226 -11.546 1.00 29.19 112 THR A N 1
ATOM 858 C CA . THR A 1 112 ? 3.668 17.099 -11.706 1.00 29.19 112 THR A CA 1
ATOM 859 C C . THR A 1 112 ? 3.106 18.460 -12.105 1.00 29.19 112 THR A C 1
ATOM 861 O O . THR A 1 112 ? 2.777 18.689 -13.268 1.00 29.19 112 THR A O 1
ATOM 864 N N . SER A 1 113 ? 2.905 19.346 -11.133 1.00 25.47 113 SER A N 1
ATOM 865 C CA . SER A 1 113 ? 2.842 20.775 -11.413 1.00 25.47 113 SER A CA 1
ATOM 866 C C . SER A 1 113 ? 4.257 21.200 -11.794 1.00 25.47 113 SER A C 1
ATOM 868 O O . SER A 1 113 ? 5.075 21.496 -10.926 1.00 25.47 113 SER A O 1
ATOM 870 N N . ASN A 1 114 ? 4.550 21.126 -13.092 1.00 27.47 114 ASN A N 1
ATOM 871 C CA . ASN A 1 114 ? 5.492 22.053 -13.696 1.00 27.47 114 ASN A CA 1
ATOM 872 C C . ASN A 1 114 ? 4.815 23.426 -13.668 1.00 27.47 114 ASN A C 1
ATOM 874 O O . ASN A 1 114 ? 3.883 23.662 -14.437 1.00 27.47 114 ASN A O 1
ATOM 878 N N . GLU A 1 115 ? 5.275 24.280 -12.763 1.00 31.91 115 GLU A N 1
ATOM 879 C CA . GLU A 1 115 ? 5.506 25.697 -13.045 1.00 31.91 115 GLU A CA 1
ATOM 880 C C . GLU A 1 115 ? 7.010 25.943 -12.920 1.00 31.91 115 GLU A C 1
ATOM 882 O O . GLU A 1 115 ? 7.613 25.369 -11.980 1.00 31.91 115 GLU A O 1
#

Foldseek 3Di:
DDKDKDQDCKDFDDDPNHTPDMWHGAIEMEDEDDPPDDVVNVVVVVVCQQCDQQDQDPVRDSGDHCVRVVTAYQYFYDNCSPDDPPDPDDPPPPPPDDDDPPSPRPPPPPPPPDD

Secondary structure (DSSP, 8-state):
-EEEEEEES-EEEEETTEEEEEESSEEEEEEE--TT--HHHHHHHHHHHHT---EE-TTS-EEE-TTTTT-EEEEEE-GGGG---SSSS---------S----------------